Protein AF-A0A7J4V806-F1 (afdb_monomer)

pLDDT: mean 81.85, std 19.73, range [37.22, 96.12]

Sequence (82 aa):
MKRIKKSNKLKLFLMNDNLKFTDENFVTQLTHSTYEAGFYRVRFYAVNGRPSAEQTETIEDYYYYPSGGTLRDRHFNIIEYF

Foldseek 3Di:
DDDPDPVVVVVVVLPQPLQAPDPVSVVVQVVVFDDDPQWTKDKHADDPQAHHNDHDPDMAIWTQRPVVRFIAGPVRDTRDDD

Structure (mmCIF, N/CA/C/O backbone):
data_AF-A0A7J4V806-F1
#
_entry.id   AF-A0A7J4V806-F1
#
loop_
_atom_site.group_PDB
_atom_site.id
_atom_site.type_symbol
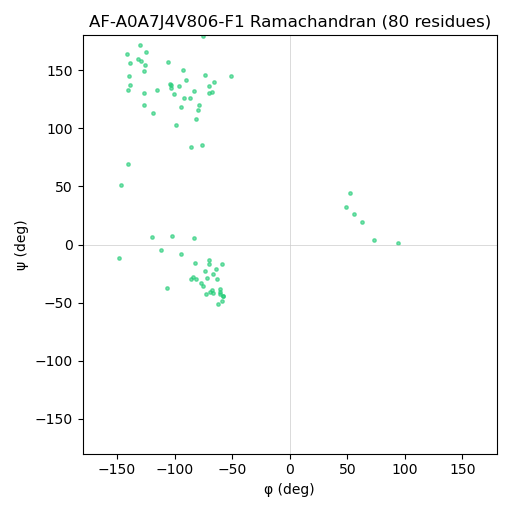_atom_site.label_atom_id
_atom_site.label_alt_id
_atom_site.label_comp_id
_atom_site.label_asym_id
_atom_site.label_entity_id
_atom_site.label_seq_id
_atom_site.pdbx_PDB_ins_code
_atom_site.Cartn_x
_atom_site.Cartn_y
_atom_site.Cartn_z
_atom_site.occupancy
_atom_site.B_iso_or_equiv
_atom_site.auth_seq_id
_atom_site.auth_comp_id
_atom_site.auth_asym_id
_atom_site.auth_atom_id
_atom_site.pdbx_PDB_model_num
ATOM 1 N N . MET A 1 1 ? 30.280 -9.546 27.097 1.00 39.03 1 MET A N 1
ATOM 2 C CA . MET A 1 1 ? 29.756 -8.234 26.645 1.00 39.03 1 MET A CA 1
ATOM 3 C C . MET A 1 1 ? 28.340 -8.401 26.101 1.00 39.03 1 MET A C 1
ATOM 5 O O . MET A 1 1 ? 28.151 -9.091 25.111 1.00 39.03 1 MET A O 1
ATOM 9 N N . LYS A 1 2 ? 27.333 -7.826 26.774 1.00 46.50 2 LYS A N 1
ATOM 10 C CA . LYS A 1 2 ? 25.918 -7.843 26.354 1.00 46.50 2 LYS A CA 1
ATOM 11 C C . LYS A 1 2 ? 25.691 -6.788 25.267 1.00 46.50 2 LYS A C 1
ATOM 13 O O . LYS A 1 2 ? 25.796 -5.601 25.559 1.00 46.50 2 LYS A O 1
ATOM 18 N N . ARG A 1 3 ? 25.330 -7.190 24.045 1.00 41.78 3 ARG A N 1
ATOM 19 C CA . ARG A 1 3 ? 24.905 -6.241 22.999 1.00 41.78 3 ARG A CA 1
ATOM 20 C C . ARG A 1 3 ? 23.840 -6.823 22.063 1.00 41.78 3 ARG A C 1
ATOM 22 O O . ARG A 1 3 ? 23.972 -6.766 20.855 1.00 41.78 3 ARG A O 1
ATOM 29 N N . ILE A 1 4 ? 22.763 -7.377 22.623 1.00 48.38 4 ILE A N 1
ATOM 30 C CA . ILE A 1 4 ? 21.599 -7.833 21.839 1.00 48.38 4 ILE A CA 1
ATOM 31 C C . ILE A 1 4 ? 20.309 -7.497 22.596 1.00 48.38 4 ILE A C 1
ATOM 33 O O . ILE A 1 4 ? 19.682 -8.391 23.139 1.00 48.38 4 ILE A O 1
ATOM 37 N N . LYS A 1 5 ? 19.930 -6.214 22.720 1.00 42.59 5 LYS A N 1
ATOM 38 C CA . LYS A 1 5 ? 18.574 -5.829 23.204 1.00 42.59 5 LYS A CA 1
ATOM 39 C C . LYS A 1 5 ? 17.996 -4.520 22.633 1.00 42.59 5 LYS A C 1
ATOM 41 O O . LYS A 1 5 ? 16.808 -4.285 22.805 1.00 42.59 5 LYS A O 1
ATOM 46 N N . LYS A 1 6 ? 18.773 -3.675 21.934 1.00 38.28 6 LYS A N 1
ATOM 47 C CA . LYS A 1 6 ? 18.272 -2.383 21.403 1.00 38.28 6 LYS A CA 1
ATOM 48 C C . LYS A 1 6 ? 17.590 -2.484 20.026 1.00 38.28 6 LYS A C 1
ATOM 50 O O . LYS A 1 6 ? 16.672 -1.721 19.764 1.00 38.28 6 LYS A O 1
ATOM 55 N N . SER A 1 7 ? 17.989 -3.446 19.186 1.00 44.56 7 SER A N 1
ATOM 56 C CA . SER A 1 7 ? 17.508 -3.566 17.795 1.00 44.56 7 SER A CA 1
ATOM 57 C C . SER A 1 7 ? 16.057 -4.062 17.682 1.00 44.56 7 SER A C 1
ATOM 59 O O . SER A 1 7 ? 15.272 -3.472 16.947 1.00 44.56 7 SER A O 1
ATOM 61 N N . ASN A 1 8 ? 15.649 -5.064 18.471 1.00 44.03 8 ASN A N 1
ATOM 62 C CA . ASN A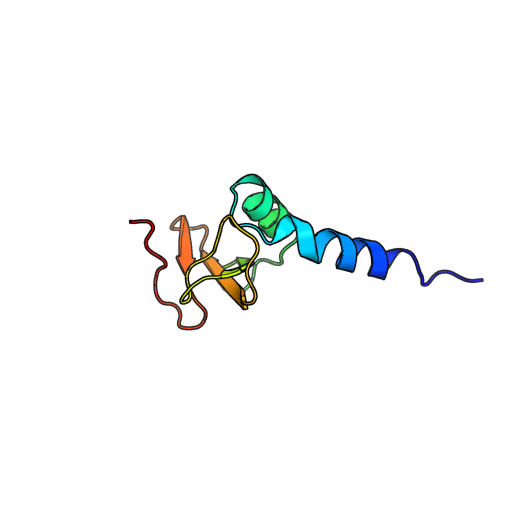 1 8 ? 14.280 -5.597 18.393 1.00 44.03 8 ASN A CA 1
ATOM 63 C C . ASN A 1 8 ? 13.216 -4.657 18.967 1.00 44.03 8 ASN A C 1
ATOM 65 O O . ASN A 1 8 ? 12.080 -4.689 18.514 1.00 44.03 8 ASN A O 1
ATOM 69 N N . LYS A 1 9 ? 13.565 -3.808 19.942 1.00 37.22 9 LYS A N 1
ATOM 70 C CA . LYS A 1 9 ? 12.592 -2.909 20.575 1.00 37.22 9 LYS A CA 1
ATOM 71 C C . LYS A 1 9 ? 12.226 -1.730 19.667 1.00 37.22 9 LYS A C 1
ATOM 73 O O . LYS A 1 9 ? 11.064 -1.367 19.641 1.00 37.22 9 LYS A O 1
ATOM 78 N N . LEU A 1 10 ? 13.168 -1.198 18.875 1.00 43.66 10 LEU A N 1
ATOM 79 C CA . LEU A 1 10 ? 12.859 -0.196 17.840 1.00 43.66 10 LEU A CA 1
ATOM 80 C C . LEU A 1 10 ? 12.057 -0.795 16.677 1.00 43.66 10 LEU A C 1
ATOM 82 O O . LEU A 1 10 ? 11.099 -0.178 16.230 1.00 43.66 10 LEU A O 1
ATOM 86 N N . LYS A 1 11 ? 12.403 -2.013 16.232 1.00 44.34 11 LYS A N 1
ATOM 87 C CA . LYS A 1 11 ? 11.655 -2.716 15.176 1.00 44.34 11 LYS A CA 1
ATOM 88 C C . LYS A 1 11 ? 10.199 -2.981 15.569 1.00 44.34 11 LYS A C 1
ATOM 90 O O . LYS A 1 11 ? 9.330 -2.857 14.724 1.00 44.34 11 LYS A O 1
ATOM 95 N N . LEU A 1 12 ? 9.950 -3.314 16.839 1.00 43.47 12 LEU A N 1
ATOM 96 C CA . LEU A 1 12 ? 8.614 -3.598 17.375 1.00 43.47 12 LEU A CA 1
ATOM 97 C C . LEU A 1 12 ? 7.840 -2.329 17.788 1.00 43.47 12 LEU A C 1
ATOM 99 O O . LEU A 1 12 ? 6.619 -2.326 17.750 1.00 43.47 12 LEU A O 1
ATOM 103 N N . PHE A 1 13 ? 8.523 -1.245 18.176 1.00 40.31 13 PHE A N 1
ATOM 104 C CA . PHE A 1 13 ? 7.883 0.026 18.556 1.00 40.31 13 PHE A CA 1
ATOM 105 C C . PHE A 1 13 ? 7.407 0.826 17.333 1.00 40.31 13 PHE A C 1
ATOM 107 O O . PHE A 1 13 ? 6.349 1.435 17.379 1.00 40.31 13 PHE A O 1
ATOM 114 N N . LEU A 1 14 ? 8.119 0.735 16.203 1.00 50.22 14 LEU A N 1
ATOM 115 C CA . LEU A 1 14 ? 7.662 1.272 14.912 1.00 50.22 14 LEU A CA 1
ATOM 116 C C . LEU A 1 14 ? 6.483 0.482 14.314 1.00 50.22 14 LEU A C 1
ATOM 118 O O . LEU A 1 14 ? 5.863 0.940 13.362 1.00 50.22 14 LEU A O 1
ATOM 122 N N . MET A 1 15 ? 6.183 -0.714 14.835 1.00 54.19 15 MET A N 1
ATOM 123 C CA . MET A 1 15 ? 5.209 -1.625 14.231 1.00 54.19 15 MET A CA 1
ATOM 124 C C . MET A 1 15 ? 3.752 -1.331 14.575 1.00 54.19 15 MET A C 1
ATOM 126 O O . MET A 1 15 ? 2.923 -1.871 13.867 1.00 54.19 15 MET A O 1
ATOM 130 N N . ASN A 1 16 ? 3.411 -0.536 15.594 1.00 57.41 16 ASN A N 1
ATOM 131 C CA . ASN A 1 16 ? 1.994 -0.313 15.936 1.00 57.41 16 ASN A CA 1
ATOM 132 C C . ASN A 1 16 ? 1.477 1.075 15.535 1.00 57.41 16 ASN A C 1
ATOM 134 O O . ASN A 1 16 ? 0.348 1.166 15.052 1.00 57.41 16 ASN A O 1
ATOM 138 N N . ASP A 1 17 ? 2.296 2.125 15.663 1.00 67.62 17 ASP A N 1
ATOM 139 C CA . ASP A 1 17 ? 1.875 3.499 15.343 1.00 67.62 17 ASP A CA 1
ATOM 140 C C . ASP A 1 17 ? 1.953 3.799 13.831 1.00 67.62 17 ASP A C 1
ATOM 142 O O . ASP A 1 17 ? 1.107 4.519 13.297 1.00 67.62 17 ASP A O 1
ATOM 146 N N . ASN A 1 18 ? 2.882 3.158 13.103 1.00 87.38 18 ASN A N 1
ATOM 147 C CA . ASN A 1 18 ? 3.081 3.392 11.663 1.00 87.38 18 ASN A CA 1
ATOM 148 C C . ASN A 1 18 ? 2.129 2.592 10.754 1.00 87.38 18 ASN A C 1
ATOM 150 O O . ASN A 1 18 ? 2.306 2.593 9.537 1.00 87.38 18 ASN A O 1
ATOM 154 N N . LEU A 1 19 ? 1.157 1.866 11.318 1.00 94.56 19 LEU A N 1
ATOM 155 C CA . LEU A 1 19 ? 0.235 1.013 10.552 1.00 94.56 19 LEU A CA 1
ATOM 156 C C . LEU A 1 19 ? -1.078 1.699 10.179 1.00 94.56 19 LEU A C 1
ATOM 158 O O . LEU A 1 19 ? -1.854 1.134 9.412 1.00 94.56 19 LEU A O 1
ATOM 162 N N . LYS A 1 20 ? -1.353 2.900 10.690 1.00 95.38 20 LYS A N 1
ATOM 163 C CA . LYS A 1 20 ? -2.477 3.700 10.189 1.00 95.38 20 LYS A CA 1
ATOM 164 C C . LYS A 1 20 ? -2.158 4.188 8.781 1.00 95.38 20 LYS A C 1
ATOM 166 O O . LYS A 1 20 ? -1.042 4.644 8.534 1.00 95.38 20 LYS A O 1
ATOM 171 N N . PHE A 1 21 ? -3.126 4.103 7.878 1.00 94.06 21 PHE A N 1
ATOM 172 C CA . PHE A 1 21 ? -2.988 4.584 6.512 1.00 94.06 21 PHE A CA 1
ATOM 173 C C . PHE A 1 21 ? -3.095 6.111 6.462 1.00 94.06 21 PHE A C 1
ATOM 175 O O . PHE A 1 21 ? -4.168 6.679 6.272 1.00 94.06 21 PHE A O 1
ATOM 182 N N . THR A 1 22 ? -1.959 6.763 6.694 1.00 93.62 22 THR A N 1
ATOM 183 C CA . THR A 1 22 ? -1.756 8.212 6.594 1.00 93.62 22 THR A CA 1
ATOM 184 C C . THR A 1 22 ? -0.534 8.487 5.723 1.00 93.62 22 THR A C 1
ATOM 186 O O . THR A 1 22 ? 0.346 7.629 5.604 1.00 93.62 22 THR A O 1
ATOM 189 N N . ASP A 1 23 ? -0.440 9.687 5.149 1.00 93.06 23 ASP A N 1
ATOM 190 C CA . ASP A 1 23 ? 0.694 10.067 4.295 1.00 93.06 23 ASP A CA 1
ATOM 191 C C . ASP A 1 23 ? 2.037 9.945 5.030 1.00 93.06 23 ASP A C 1
ATOM 193 O O . ASP A 1 23 ? 2.996 9.380 4.503 1.00 93.06 23 ASP A O 1
ATOM 197 N N . GLU A 1 24 ? 2.097 10.417 6.278 1.00 93.62 24 GLU A N 1
ATOM 198 C CA . GLU A 1 24 ? 3.294 10.349 7.123 1.00 93.62 24 GLU A CA 1
ATOM 199 C C . GLU A 1 24 ? 3.756 8.903 7.339 1.00 93.62 24 GLU A C 1
ATOM 201 O O . GLU A 1 24 ? 4.930 8.573 7.138 1.00 93.62 24 GLU A O 1
ATOM 206 N N . ASN A 1 25 ? 2.826 8.019 7.698 1.00 93.88 25 ASN A N 1
ATOM 207 C CA . ASN A 1 25 ? 3.122 6.612 7.930 1.00 93.88 25 ASN A CA 1
ATOM 208 C C . ASN A 1 25 ? 3.518 5.897 6.642 1.00 93.88 25 ASN A C 1
ATOM 210 O O . ASN A 1 25 ? 4.445 5.085 6.647 1.00 93.88 25 ASN A O 1
ATOM 214 N N . PHE A 1 26 ? 2.858 6.217 5.531 1.00 93.31 26 PHE A N 1
ATOM 215 C CA . PHE A 1 26 ? 3.185 5.651 4.233 1.00 93.31 26 PHE A CA 1
ATOM 216 C C . PHE A 1 26 ? 4.603 6.031 3.809 1.00 93.31 26 PHE A C 1
ATOM 218 O O . PHE A 1 26 ? 5.417 5.145 3.550 1.00 93.31 26 PHE A O 1
ATOM 225 N N . VAL A 1 27 ? 4.955 7.318 3.850 1.00 92.00 27 VAL A N 1
ATOM 226 C CA . VAL A 1 27 ? 6.314 7.796 3.544 1.00 92.00 27 VAL A CA 1
ATOM 227 C C . VAL A 1 27 ? 7.343 7.190 4.504 1.00 92.00 27 VAL A C 1
ATOM 229 O O . VAL A 1 27 ? 8.416 6.749 4.078 1.00 92.00 27 VAL A O 1
ATOM 232 N N . THR A 1 28 ? 7.010 7.086 5.791 1.00 92.38 28 THR A N 1
ATOM 233 C CA . THR A 1 28 ? 7.879 6.451 6.789 1.00 92.38 28 THR A CA 1
ATOM 234 C C . THR A 1 28 ? 8.143 4.988 6.442 1.00 92.38 28 THR A C 1
ATOM 236 O O . THR A 1 28 ? 9.287 4.546 6.503 1.00 92.38 28 THR A O 1
ATOM 239 N N . GLN A 1 29 ? 7.141 4.223 6.014 1.00 93.06 29 GLN A N 1
ATOM 240 C CA . GLN A 1 29 ? 7.371 2.849 5.574 1.00 93.06 29 GLN A CA 1
ATOM 241 C C . GLN A 1 29 ? 8.203 2.784 4.291 1.00 93.06 29 GLN A C 1
ATOM 243 O O . GLN A 1 29 ? 9.142 1.993 4.234 1.00 93.06 29 GLN A O 1
ATOM 248 N N . LEU A 1 30 ? 7.944 3.651 3.304 1.00 91.50 30 LEU A N 1
ATOM 249 C CA . LEU A 1 30 ? 8.713 3.686 2.054 1.00 91.50 30 LEU A CA 1
ATOM 250 C C . LEU A 1 30 ? 10.210 3.913 2.308 1.00 91.50 30 LEU A C 1
ATOM 252 O O . LEU A 1 30 ? 11.034 3.175 1.773 1.00 91.50 30 LEU A O 1
ATOM 256 N N . THR A 1 31 ? 10.562 4.853 3.190 1.00 88.44 31 THR A N 1
ATOM 257 C CA . THR A 1 31 ? 11.965 5.147 3.558 1.00 88.44 31 THR A CA 1
ATOM 258 C C . THR A 1 31 ? 12.691 3.998 4.268 1.00 88.44 31 THR A C 1
ATOM 260 O O . THR A 1 31 ? 13.920 3.959 4.257 1.00 88.44 31 THR A O 1
ATOM 263 N N . HIS A 1 32 ? 11.956 3.052 4.860 1.00 84.50 32 HIS A N 1
ATOM 264 C CA . HIS A 1 32 ? 12.513 1.916 5.605 1.00 84.50 32 HIS A CA 1
ATOM 265 C C . HIS A 1 32 ? 12.296 0.561 4.912 1.00 84.50 32 HIS A C 1
ATOM 267 O O . HIS A 1 32 ? 12.785 -0.462 5.399 1.00 84.50 32 HIS A O 1
ATOM 273 N N . SER A 1 33 ? 11.561 0.537 3.800 1.00 83.50 33 SER A N 1
ATOM 274 C CA . SER A 1 33 ? 11.259 -0.666 3.024 1.00 83.50 33 SER A CA 1
ATOM 275 C C . SER A 1 33 ? 12.277 -0.882 1.903 1.00 83.50 33 SER A C 1
ATOM 277 O O . SER A 1 33 ? 12.856 0.060 1.362 1.00 83.50 33 SER A O 1
ATOM 279 N N . THR A 1 34 ? 12.508 -2.143 1.546 1.00 84.62 34 THR A N 1
ATOM 280 C CA . THR A 1 34 ? 13.353 -2.494 0.402 1.00 84.62 34 THR A CA 1
ATOM 281 C C . THR A 1 34 ? 12.528 -2.407 -0.881 1.00 84.62 34 THR A C 1
ATOM 283 O O . THR A 1 34 ? 11.413 -2.924 -0.940 1.00 84.62 34 THR A O 1
ATOM 286 N N . TYR A 1 35 ? 13.076 -1.740 -1.899 1.00 89.31 35 TYR A N 1
ATOM 287 C CA . TYR A 1 35 ? 12.503 -1.729 -3.243 1.00 89.31 35 TYR A CA 1
ATOM 288 C C . TYR A 1 35 ? 12.866 -3.024 -3.969 1.00 89.31 35 TYR A C 1
ATOM 290 O O . TYR A 1 35 ? 14.047 -3.311 -4.173 1.00 89.31 35 TYR A O 1
ATOM 298 N N . GLU A 1 36 ? 11.861 -3.796 -4.372 1.00 90.19 36 GLU A N 1
ATOM 299 C CA . GLU A 1 36 ? 12.035 -5.113 -4.983 1.00 90.19 36 GLU A CA 1
ATOM 300 C C . GLU A 1 36 ? 11.061 -5.275 -6.151 1.00 90.19 36 GLU A C 1
ATOM 302 O O . GLU A 1 36 ? 9.900 -4.890 -6.060 1.00 90.19 36 GLU A O 1
ATOM 307 N N . ALA A 1 37 ? 11.533 -5.831 -7.272 1.00 88.50 37 ALA A N 1
ATOM 308 C CA . ALA A 1 37 ? 10.695 -6.187 -8.425 1.00 88.50 37 ALA A CA 1
ATOM 309 C C . ALA A 1 37 ? 9.722 -5.083 -8.910 1.00 88.50 37 ALA A C 1
ATOM 311 O O . ALA A 1 37 ? 8.639 -5.375 -9.415 1.00 88.50 37 ALA A O 1
ATOM 312 N N . GLY A 1 38 ? 10.106 -3.809 -8.778 1.00 91.44 38 GLY A N 1
ATOM 313 C CA . GLY A 1 38 ? 9.294 -2.682 -9.239 1.00 91.44 38 GLY A CA 1
ATOM 314 C C . GLY A 1 38 ? 8.373 -2.053 -8.188 1.00 91.44 38 GLY A C 1
ATOM 315 O O . GLY A 1 38 ? 7.643 -1.124 -8.533 1.00 91.44 38 GLY A O 1
ATOM 316 N N . PHE A 1 39 ? 8.381 -2.525 -6.936 1.00 94.50 39 PHE A N 1
ATOM 317 C CA . PHE A 1 39 ? 7.492 -2.025 -5.886 1.00 94.50 39 PHE A CA 1
ATOM 318 C C . PHE A 1 39 ? 8.166 -1.914 -4.509 1.00 94.50 39 PHE A C 1
ATOM 320 O O . PHE A 1 39 ? 9.210 -2.506 -4.239 1.00 94.50 39 PHE A O 1
ATOM 327 N N . TYR A 1 40 ? 7.522 -1.163 -3.617 1.00 94.94 40 TYR A N 1
ATOM 328 C CA . TYR A 1 40 ? 7.769 -1.184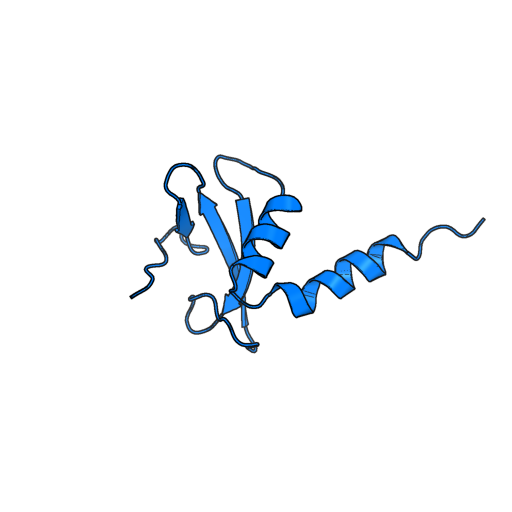 -2.176 1.00 94.94 40 TYR A CA 1
ATOM 329 C C . TYR A 1 40 ? 6.658 -1.965 -1.477 1.00 94.94 40 TYR A C 1
ATOM 331 O O . TYR A 1 40 ? 5.477 -1.765 -1.774 1.00 94.94 40 TYR A O 1
ATOM 339 N N . ARG A 1 41 ? 7.013 -2.847 -0.539 1.00 93.94 41 ARG A N 1
ATOM 340 C CA . ARG A 1 41 ? 6.026 -3.504 0.327 1.00 93.94 41 ARG A CA 1
ATOM 341 C C . ARG A 1 41 ? 5.749 -2.622 1.538 1.00 93.94 41 ARG A C 1
ATOM 343 O O . ARG A 1 41 ? 6.672 -2.283 2.275 1.00 93.94 41 ARG A O 1
ATOM 350 N N . VAL A 1 42 ? 4.478 -2.318 1.762 1.00 93.38 42 VAL A N 1
ATOM 351 C CA . VAL A 1 42 ? 3.985 -1.573 2.928 1.00 93.38 42 VAL A CA 1
ATOM 352 C C . VAL A 1 42 ? 2.901 -2.379 3.631 1.00 93.38 42 VAL A C 1
ATOM 354 O O . VAL A 1 42 ? 2.393 -3.360 3.087 1.00 93.38 42 VAL A O 1
ATOM 357 N N . ARG A 1 43 ? 2.556 -1.994 4.853 1.00 95.00 43 ARG A N 1
ATOM 358 C CA . ARG A 1 43 ? 1.605 -2.707 5.694 1.00 95.00 43 ARG A CA 1
ATOM 359 C C . ARG A 1 43 ? 0.718 -1.732 6.446 1.00 95.00 43 ARG A C 1
ATOM 361 O O . ARG A 1 43 ? 1.225 -0.813 7.079 1.00 95.00 43 ARG A O 1
ATOM 368 N N . PHE A 1 44 ? -0.587 -1.969 6.435 1.00 95.12 44 PHE A N 1
ATOM 369 C CA . PHE A 1 44 ? -1.546 -1.099 7.112 1.00 95.12 44 PHE A CA 1
ATOM 370 C C . PHE A 1 44 ? -2.626 -1.895 7.827 1.00 95.12 44 PHE A C 1
ATOM 372 O O . PHE A 1 44 ? -2.929 -3.026 7.441 1.00 95.12 44 PHE A O 1
ATOM 379 N N . TYR A 1 45 ? -3.233 -1.276 8.838 1.00 95.56 45 TYR A N 1
ATOM 380 C CA . TYR A 1 45 ? -4.564 -1.655 9.296 1.00 95.56 45 TYR A CA 1
ATOM 381 C C . TYR A 1 45 ? -5.517 -1.710 8.109 1.00 95.56 45 TYR A C 1
ATOM 383 O O . TYR A 1 45 ? -5.367 -0.937 7.162 1.00 95.56 45 TYR A O 1
ATOM 391 N N . ALA A 1 46 ? -6.467 -2.634 8.137 1.00 94.62 46 ALA A N 1
ATOM 392 C CA . ALA A 1 46 ? -7.348 -2.884 7.013 1.00 94.62 46 ALA A CA 1
ATOM 393 C C . ALA A 1 46 ? -8.793 -3.149 7.438 1.00 94.62 46 ALA A C 1
ATOM 395 O O . ALA A 1 46 ? -9.060 -3.809 8.444 1.00 94.62 46 ALA A O 1
ATOM 396 N N . VAL A 1 47 ? -9.721 -2.680 6.605 1.00 94.12 47 VAL A N 1
ATOM 397 C CA . VAL A 1 47 ? -11.140 -3.043 6.640 1.00 94.12 47 VAL A CA 1
ATOM 398 C C . VAL A 1 47 ? -11.520 -3.516 5.246 1.00 94.12 47 VAL A C 1
ATOM 400 O O . VAL A 1 47 ? -11.405 -2.760 4.284 1.00 94.12 47 VAL A O 1
ATOM 403 N N . ASN A 1 48 ? -11.973 -4.765 5.125 1.00 91.88 48 ASN A N 1
ATOM 404 C CA . ASN A 1 48 ? -12.396 -5.359 3.850 1.00 91.88 48 ASN A CA 1
ATOM 405 C C . ASN A 1 48 ? -11.335 -5.231 2.734 1.00 91.88 48 ASN A C 1
ATOM 407 O O . ASN A 1 48 ? -11.659 -4.843 1.612 1.00 91.88 48 ASN A O 1
ATOM 411 N N . GLY A 1 49 ? -10.061 -5.500 3.051 1.00 90.56 49 GLY A N 1
ATOM 412 C CA . GLY A 1 49 ? -8.947 -5.416 2.097 1.00 90.56 49 GLY A CA 1
ATOM 413 C C . GLY A 1 49 ? -8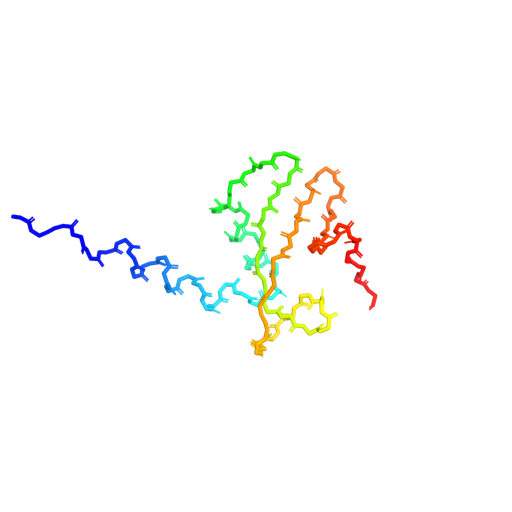.519 -3.995 1.714 1.00 90.56 49 GLY A C 1
ATOM 414 O O . GLY A 1 49 ? -7.654 -3.831 0.857 1.00 90.56 49 GLY A O 1
AT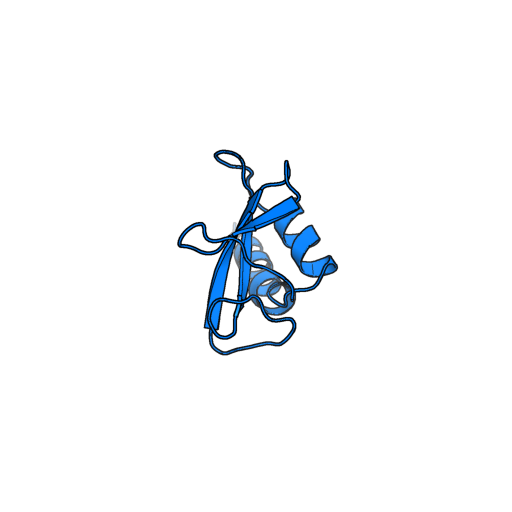OM 415 N N . ARG A 1 50 ? -9.115 -2.957 2.319 1.00 92.75 50 ARG A N 1
ATOM 416 C CA . ARG A 1 50 ? -8.720 -1.558 2.115 1.00 92.75 50 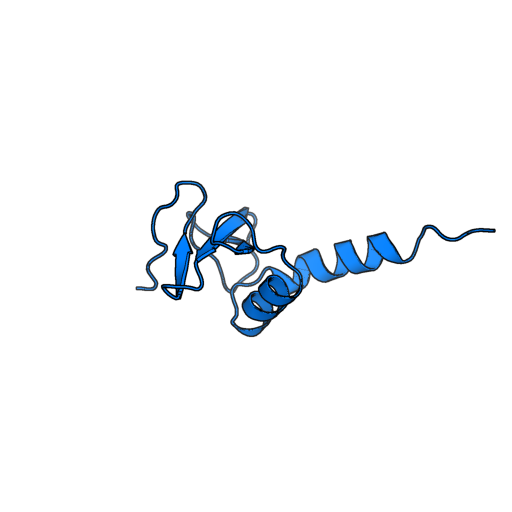ARG A CA 1
ATOM 417 C C . ARG A 1 50 ? -7.902 -1.052 3.299 1.00 92.75 50 ARG A C 1
ATOM 419 O O . ARG A 1 50 ? -8.298 -1.307 4.439 1.00 92.75 50 ARG A O 1
ATOM 426 N N . PRO A 1 51 ? -6.816 -0.300 3.059 1.00 94.94 51 PRO A N 1
ATOM 427 C CA . PRO A 1 51 ? -6.014 0.260 4.131 1.00 94.94 51 PRO A CA 1
ATOM 428 C C . PRO A 1 51 ? -6.825 1.307 4.913 1.00 94.94 51 PRO A C 1
ATOM 430 O O . PRO A 1 51 ? -7.598 2.075 4.343 1.00 94.94 51 PRO A O 1
ATOM 433 N N . SER A 1 52 ? -6.670 1.309 6.233 1.00 94.12 52 SER A N 1
ATOM 434 C CA . SER A 1 52 ? -7.481 2.074 7.179 1.00 94.12 52 SER A CA 1
ATOM 435 C C . SER A 1 52 ? -6.640 3.121 7.897 1.00 94.12 52 SER A C 1
ATOM 437 O O . SER A 1 52 ? -5.567 2.819 8.424 1.00 94.12 52 SER A O 1
ATOM 439 N N . ALA A 1 53 ? -7.156 4.349 7.969 1.00 94.00 53 ALA A N 1
ATOM 440 C CA . ALA A 1 53 ? -6.579 5.416 8.788 1.00 94.00 53 ALA A CA 1
ATOM 441 C C . ALA A 1 53 ? -6.754 5.157 10.297 1.00 94.00 53 ALA A C 1
ATOM 443 O O . ALA A 1 53 ? -6.040 5.736 11.112 1.00 94.00 53 ALA A O 1
ATOM 444 N N . GLU A 1 54 ? -7.658 4.253 10.678 1.00 93.94 54 GLU A N 1
ATOM 445 C CA . GLU A 1 54 ? -7.859 3.839 12.063 1.00 93.94 54 GLU A CA 1
ATOM 446 C C . GLU A 1 54 ? -7.301 2.452 12.351 1.00 93.94 54 GLU A C 1
ATOM 448 O O . GLU A 1 54 ? -7.147 1.622 11.453 1.00 93.94 54 GLU A O 1
ATOM 453 N N . GLN A 1 55 ? -7.011 2.206 13.629 1.00 94.31 55 GLN A N 1
ATOM 454 C CA . GLN A 1 55 ? -6.589 0.894 14.098 1.00 94.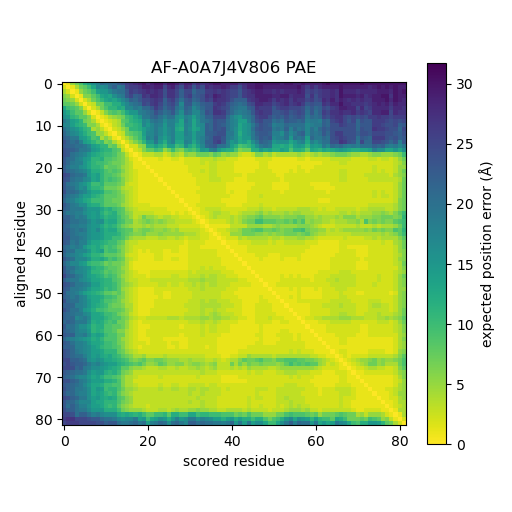31 55 GLN A CA 1
ATOM 455 C C . GLN A 1 55 ? -7.741 -0.109 13.994 1.00 94.31 55 GLN A C 1
ATOM 457 O O . GLN A 1 55 ? -8.849 0.148 14.459 1.00 94.31 55 GLN A O 1
ATOM 462 N N . THR A 1 56 ? -7.447 -1.269 13.415 1.00 94.25 56 THR A N 1
ATOM 463 C CA . THR A 1 56 ? -8.392 -2.370 13.194 1.00 94.25 56 THR A CA 1
ATOM 464 C C . THR A 1 56 ? -7.803 -3.683 13.698 1.00 94.25 56 THR A C 1
ATOM 466 O O . THR A 1 56 ? -6.622 -3.768 14.033 1.00 94.25 56 THR A O 1
ATOM 469 N N . GLU A 1 57 ? -8.614 -4.740 13.718 1.00 93.88 57 GLU A N 1
ATOM 470 C CA . GLU A 1 57 ? -8.155 -6.088 14.085 1.00 93.88 57 GLU A CA 1
ATOM 471 C C . GLU A 1 57 ? -7.308 -6.747 12.988 1.00 93.88 57 GLU A C 1
ATOM 473 O O . GLU A 1 57 ? -6.512 -7.643 13.259 1.00 93.88 57 GLU A O 1
ATOM 478 N N . THR A 1 58 ? -7.475 -6.297 11.741 1.00 93.88 58 THR A N 1
ATOM 479 C CA . THR A 1 58 ? -6.773 -6.844 10.576 1.00 93.88 58 THR A CA 1
ATOM 480 C C . THR A 1 58 ? -5.651 -5.915 10.136 1.00 93.88 58 THR A C 1
ATOM 482 O O . THR A 1 58 ? -5.828 -4.699 10.096 1.00 93.88 58 THR A O 1
ATOM 485 N N . ILE A 1 59 ? -4.507 -6.499 9.786 1.00 95.06 59 ILE A N 1
ATOM 486 C CA . ILE A 1 59 ? -3.367 -5.819 9.177 1.00 95.06 59 ILE A CA 1
ATOM 487 C C . ILE A 1 59 ? -3.018 -6.571 7.894 1.00 95.06 59 ILE A C 1
ATOM 489 O O . ILE A 1 59 ? -2.848 -7.791 7.925 1.00 95.06 59 ILE A O 1
ATOM 493 N N . GLU A 1 60 ? -2.870 -5.852 6.787 1.00 95.19 60 GLU A N 1
ATOM 494 C CA . GLU A 1 60 ? -2.579 -6.434 5.475 1.00 95.19 60 GLU A CA 1
ATOM 495 C C . GLU A 1 60 ? -1.334 -5.820 4.836 1.00 95.19 60 GLU A C 1
ATOM 497 O O . GLU A 1 60 ? -0.947 -4.689 5.139 1.00 95.19 60 GLU A O 1
ATOM 502 N N . ASP A 1 61 ? -0.695 -6.597 3.961 1.00 94.69 61 ASP A N 1
ATOM 503 C CA . ASP A 1 61 ? 0.407 -6.135 3.124 1.00 94.69 61 ASP A CA 1
ATOM 504 C C . ASP A 1 61 ? -0.126 -5.590 1.796 1.00 94.69 61 ASP A C 1
ATOM 506 O O . ASP A 1 61 ? -1.023 -6.172 1.186 1.00 94.69 61 ASP A O 1
ATOM 510 N N . TYR A 1 62 ? 0.502 -4.519 1.325 1.00 95.19 62 TYR A N 1
ATOM 511 C CA . TYR A 1 62 ? 0.203 -3.871 0.057 1.00 95.19 62 TYR A CA 1
ATOM 512 C C . TYR A 1 62 ? 1.488 -3.622 -0.730 1.00 95.19 62 TYR A C 1
ATOM 514 O O . TYR A 1 62 ? 2.591 -3.559 -0.171 1.00 95.19 62 TYR A O 1
ATOM 522 N N . TYR A 1 63 ? 1.336 -3.444 -2.038 1.00 95.12 63 TYR A N 1
ATOM 523 C CA . TYR A 1 63 ? 2.439 -3.228 -2.965 1.00 95.12 63 TYR A CA 1
ATOM 524 C C . TYR A 1 63 ? 2.297 -1.869 -3.637 1.00 95.12 63 TYR A C 1
ATOM 526 O O . TYR A 1 63 ? 1.365 -1.639 -4.409 1.00 95.12 63 TYR A O 1
ATOM 534 N N . TYR A 1 64 ? 3.219 -0.961 -3.330 1.00 96.12 64 TYR A N 1
ATOM 535 C CA . TYR A 1 64 ? 3.261 0.364 -3.928 1.00 96.12 64 TYR A CA 1
ATOM 536 C C . TYR A 1 64 ? 4.204 0.395 -5.127 1.00 96.12 64 TYR A C 1
ATOM 538 O O . TYR A 1 64 ? 5.409 0.192 -4.982 1.00 96.12 64 TYR A O 1
ATOM 546 N N . TYR A 1 65 ? 3.654 0.699 -6.298 1.00 94.75 65 TYR A N 1
ATOM 547 C CA . TYR A 1 65 ? 4.389 0.858 -7.547 1.00 94.75 65 TYR A CA 1
ATOM 548 C C . TYR A 1 65 ? 4.639 2.354 -7.806 1.00 94.75 65 TYR A C 1
ATOM 550 O O . TYR A 1 65 ? 3.719 3.054 -8.244 1.00 94.75 65 TYR A O 1
ATOM 558 N N . PRO A 1 66 ? 5.862 2.870 -7.566 1.00 91.62 66 PRO A N 1
ATOM 559 C CA . PRO A 1 66 ? 6.143 4.307 -7.611 1.00 91.62 66 PRO A CA 1
ATOM 560 C C . PRO A 1 66 ? 6.018 4.911 -9.014 1.00 91.62 66 PRO A C 1
ATOM 562 O O . PRO A 1 66 ? 5.721 6.094 -9.135 1.00 91.62 66 PRO A O 1
ATOM 565 N N . SER A 1 67 ? 6.199 4.116 -10.074 1.00 87.06 67 SER A N 1
ATOM 566 C CA . SER A 1 67 ? 6.093 4.585 -11.463 1.00 87.06 67 SER A CA 1
ATOM 567 C C . SER A 1 67 ? 4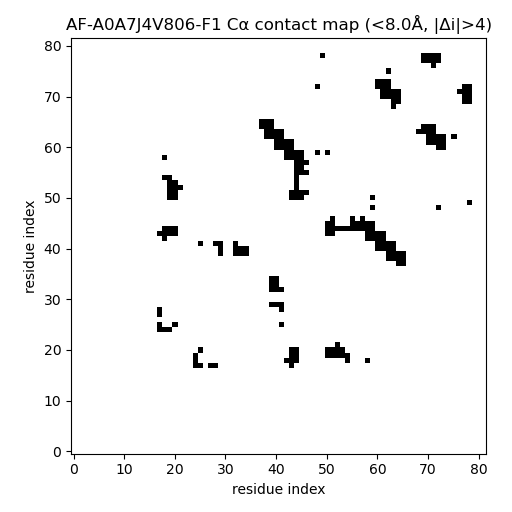.696 5.087 -11.835 1.00 87.06 67 SER A C 1
ATOM 569 O O . SER A 1 67 ? 4.577 5.963 -12.685 1.00 87.06 67 SER A O 1
ATOM 571 N N . GLY A 1 68 ? 3.654 4.539 -11.204 1.00 84.88 68 GLY A N 1
ATOM 572 C CA . GLY A 1 68 ? 2.258 4.919 -11.433 1.00 84.88 68 GLY A CA 1
ATOM 573 C C . GLY A 1 68 ? 1.553 5.452 -10.191 1.00 84.88 68 GLY A C 1
ATOM 574 O O . GLY A 1 68 ? 0.335 5.599 -10.216 1.00 84.88 68 GLY A O 1
ATOM 575 N N . GLY A 1 69 ? 2.275 5.656 -9.0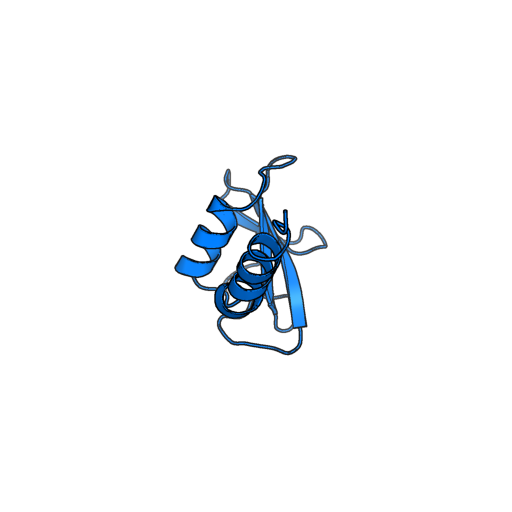83 1.00 89.62 69 GLY A N 1
ATOM 576 C CA . GLY A 1 69 ? 1.677 6.039 -7.801 1.00 89.62 69 GLY A CA 1
ATOM 577 C C . GLY A 1 69 ? 0.589 5.069 -7.321 1.00 89.62 69 GLY A C 1
ATOM 578 O O . GLY A 1 69 ? -0.339 5.475 -6.630 1.00 89.62 69 GLY A O 1
ATOM 579 N N . THR A 1 70 ? 0.652 3.797 -7.729 1.00 93.50 70 THR A N 1
ATOM 580 C CA . THR A 1 70 ? -0.454 2.844 -7.561 1.00 93.50 70 THR A CA 1
ATOM 581 C C . THR A 1 70 ? -0.208 1.933 -6.368 1.00 93.50 70 THR A C 1
ATOM 583 O O . THR A 1 70 ? 0.843 1.296 -6.284 1.00 93.50 70 THR A O 1
ATOM 586 N N . LEU A 1 71 ? -1.198 1.819 -5.483 1.00 94.62 71 LEU A N 1
ATOM 587 C CA . LEU A 1 71 ? -1.213 0.826 -4.413 1.00 94.62 71 LEU A CA 1
ATOM 588 C C . LEU A 1 71 ? -2.023 -0.396 -4.853 1.00 94.62 71 LEU A C 1
ATOM 590 O O . LEU A 1 71 ? -3.099 -0.256 -5.439 1.00 94.62 71 LEU A O 1
ATOM 594 N N . ARG A 1 72 ? -1.506 -1.593 -4.579 1.00 94.94 72 ARG A N 1
ATOM 595 C CA . ARG A 1 72 ? -2.178 -2.855 -4.892 1.00 94.94 72 ARG A CA 1
ATOM 596 C C . ARG A 1 72 ? -2.298 -3.762 -3.678 1.00 94.94 72 ARG A C 1
ATOM 598 O O . ARG A 1 72 ? -1.430 -3.738 -2.806 1.00 94.94 72 ARG A O 1
ATOM 605 N N . ASP A 1 73 ? -3.354 -4.564 -3.652 1.00 94.81 73 ASP A N 1
ATOM 606 C CA . ASP A 1 73 ? -3.563 -5.599 -2.638 1.00 94.81 73 ASP A CA 1
ATOM 607 C C . ASP A 1 73 ? -2.666 -6.833 -2.867 1.00 94.81 73 ASP A C 1
ATOM 609 O O . ASP A 1 73 ? -1.917 -6.936 -3.846 1.00 94.81 73 ASP A O 1
ATOM 613 N N . ARG A 1 74 ? -2.789 -7.820 -1.974 1.00 91.94 74 ARG A N 1
ATOM 614 C CA . ARG A 1 74 ? -2.112 -9.127 -2.065 1.00 91.94 74 ARG A CA 1
ATOM 615 C C . ARG A 1 74 ? -2.431 -9.937 -3.333 1.00 91.94 74 ARG A C 1
ATOM 617 O O . ARG A 1 74 ? -1.734 -10.906 -3.625 1.00 91.94 74 ARG A O 1
ATOM 624 N N . HIS A 1 75 ? -3.500 -9.589 -4.043 1.00 93.25 75 HIS A N 1
ATOM 625 C CA . HIS A 1 75 ? -3.940 -10.204 -5.294 1.00 93.25 75 HIS A CA 1
ATOM 626 C C . HIS A 1 75 ? -3.578 -9.346 -6.519 1.00 93.25 75 HIS A C 1
ATOM 628 O O . HIS A 1 75 ? -3.949 -9.692 -7.637 1.00 93.25 75 HIS A O 1
ATOM 634 N N . PHE A 1 76 ? -2.806 -8.271 -6.323 1.00 90.69 76 PHE A N 1
ATOM 635 C CA . PHE A 1 76 ? -2.402 -7.295 -7.332 1.00 90.69 76 PHE A CA 1
ATOM 636 C C . PHE A 1 76 ? -3.557 -6.506 -7.966 1.00 90.69 76 PHE A C 1
ATOM 638 O O . PHE A 1 76 ? -3.365 -5.886 -9.021 1.00 90.69 76 PHE A O 1
ATOM 645 N N . ASN A 1 77 ? -4.722 -6.457 -7.319 1.00 93.81 77 ASN A N 1
ATOM 646 C CA . ASN A 1 77 ? -5.790 -5.537 -7.693 1.00 93.81 77 ASN A CA 1
ATOM 647 C C . ASN A 1 77 ? -5.421 -4.121 -7.256 1.00 93.81 77 ASN A C 1
ATOM 649 O O . ASN A 1 77 ? -4.777 -3.929 -6.225 1.00 93.81 77 ASN A O 1
ATOM 653 N N . ILE A 1 78 ? -5.827 -3.128 -8.042 1.00 93.12 78 ILE A N 1
ATOM 654 C CA . ILE A 1 78 ? -5.626 -1.720 -7.697 1.00 93.12 78 ILE A CA 1
ATOM 655 C C . ILE A 1 78 ? -6.548 -1.371 -6.525 1.00 93.12 78 ILE A C 1
ATOM 657 O O . ILE A 1 78 ? -7.743 -1.652 -6.570 1.00 93.12 78 ILE A O 1
ATOM 661 N N . ILE A 1 79 ? -5.987 -0.754 -5.485 1.00 90.81 79 ILE A N 1
ATOM 662 C CA . ILE A 1 79 ? -6.778 -0.135 -4.424 1.00 90.81 79 ILE A CA 1
ATOM 663 C C . ILE A 1 79 ? -7.211 1.238 -4.921 1.00 90.81 79 ILE A C 1
ATOM 665 O O . ILE A 1 79 ? -6.395 2.150 -5.053 1.00 90.81 79 ILE A O 1
ATOM 669 N N . GLU A 1 80 ? -8.495 1.369 -5.222 1.00 80.00 80 GLU A N 1
ATOM 670 C CA . GLU A 1 80 ? -9.072 2.626 -5.675 1.00 80.00 80 GLU A CA 1
ATOM 671 C C . GLU A 1 80 ? -9.607 3.431 -4.481 1.00 80.00 80 GLU A C 1
ATOM 673 O O . GLU A 1 80 ? -10.397 2.933 -3.672 1.00 80.00 80 GLU A O 1
ATOM 678 N N . TYR A 1 81 ? -9.155 4.682 -4.363 1.00 62.28 81 TYR A N 1
ATOM 679 C CA . TYR A 1 81 ? -9.632 5.643 -3.369 1.00 62.28 81 TYR A CA 1
ATOM 680 C C . TYR A 1 81 ? -10.874 6.350 -3.926 1.00 62.28 81 TYR A C 1
ATOM 682 O O . TYR A 1 81 ? -10.759 7.418 -4.525 1.00 62.28 81 TYR A O 1
ATOM 690 N N . PHE A 1 82 ? -12.050 5.739 -3.785 1.00 47.31 82 PHE A N 1
ATOM 691 C CA . PHE A 1 82 ? -13.328 6.418 -4.020 1.00 47.31 82 PHE A CA 1
ATOM 692 C C . PHE A 1 82 ? -14.169 6.405 -2.752 1.00 47.31 82 PHE A C 1
ATOM 694 O O . PHE A 1 82 ? -14.218 5.325 -2.106 1.00 47.31 82 PHE A O 1
#

Mean predicted aligned error: 8.15 Å

Solvent-accessible surface area (backbone atoms only — not comparable to full-atom values): 4934 Å² total; per-residue (Å²): 136,95,85,86,72,70,69,63,54,54,62,57,59,56,58,68,75,42,20,29,53,42,71,69,28,50,52,54,40,58,80,74,38,68,79,53,100,73,26,34,64,42,58,22,13,30,57,95,86,37,73,20,66,51,90,54,97,40,72,45,59,31,39,37,27,74,93,72,75,40,44,18,40,87,83,68,46,75,65,76,94,123

Radius of gyration: 14.16 Å; Cα contacts (8 Å, |Δi|>4): 118; chains: 1; bounding box: 43×21×38 Å

Secondary structure (DSSP, 8-state):
----SSHHHHHHHHHHHTTS--HHHHHHHHHHSPEETTEEEEEEEEETTEE-SS--SEEEEEEEETTTTEEE-TT--B----

Nearest PDB structures (foldseek):
  1wl7-assembly1_A  TM=5.055E-01  e=1.469E+00  Geobacillus thermodenitrificans
  3cu9-assembly1_A  TM=4.942E-01  e=3.693E+00  Geobacillus stearothermophilus
  4kcb-assembly2_B  TM=3.993E-01  e=3.237E+00  uncultured bacterium